Protein AF-A0A6M3L1K7-F1 (afdb_monomer)

Mean predicted aligned error: 6.82 Å

Secondary structure (DSSP, 8-state):
----GGGS-HHHHHHHHHHHHS--BPB--STTS-TTEEE-TTT--EEESSB--HHHHHHHHHHHHHHH---

Radius of gyration: 14.36 Å; Cα contacts (8 Å, |Δi|>4): 101; chains: 1; bounding box: 39×16×34 Å

Structure (mmCIF, N/CA/C/O backbone):
data_AF-A0A6M3L1K7-F1
#
_entry.id   AF-A0A6M3L1K7-F1
#
loop_
_atom_site.group_PDB
_atom_site.id
_atom_site.type_symbol
_atom_site.label_atom_id
_atom_site.label_alt_id
_atom_site.label_comp_id
_atom_site.label_asym_id
_atom_site.label_entity_id
_atom_site.label_seq_id
_atom_site.pdbx_PDB_ins_code
_atom_site.Cartn_x
_atom_site.Cartn_y
_atom_site.Cartn_z
_atom_site.occupancy
_atom_site.B_iso_or_equiv
_atom_site.auth_seq_id
_atom_site.auth_comp_id
_atom_site.auth_asym_id
_atom_site.auth_atom_id
_atom_site.pdbx_PDB_model_num
ATOM 1 N N . MET A 1 1 ? -23.425 -2.220 -1.488 1.00 55.69 1 MET A N 1
ATOM 2 C CA . MET A 1 1 ? -22.333 -2.528 -0.538 1.00 55.69 1 MET A CA 1
ATOM 3 C C . MET A 1 1 ? -22.105 -1.307 0.339 1.00 55.69 1 MET A C 1
ATOM 5 O O . MET A 1 1 ? -21.914 -0.231 -0.214 1.00 55.69 1 MET A O 1
ATOM 9 N N . ARG A 1 2 ? -22.218 -1.430 1.669 1.00 67.56 2 ARG A N 1
ATOM 10 C CA . ARG A 1 2 ? -21.888 -0.341 2.604 1.00 67.56 2 ARG A CA 1
ATOM 11 C C . ARG A 1 2 ? -20.452 -0.545 3.079 1.00 67.56 2 ARG A C 1
ATOM 13 O O . ARG A 1 2 ? -20.135 -1.619 3.565 1.00 67.56 2 ARG A O 1
ATOM 20 N N . LEU A 1 3 ? -19.615 0.473 2.910 1.00 80.44 3 LEU A N 1
ATOM 21 C CA . LEU A 1 3 ? -18.252 0.487 3.434 1.00 80.44 3 LEU A CA 1
ATOM 22 C C . LEU A 1 3 ? -18.306 0.896 4.908 1.00 80.44 3 LEU A C 1
ATOM 24 O O . LEU A 1 3 ? -18.775 1.994 5.218 1.00 80.44 3 LEU A O 1
ATOM 28 N N . ASN A 1 4 ? -17.839 0.031 5.806 1.00 86.12 4 ASN A N 1
ATOM 29 C CA . ASN A 1 4 ? -17.762 0.325 7.229 1.00 86.12 4 ASN A CA 1
ATOM 30 C C . ASN A 1 4 ? -16.343 0.753 7.614 1.00 86.12 4 ASN A C 1
ATOM 32 O O . ASN A 1 4 ? -15.470 -0.057 7.920 1.00 86.12 4 ASN A O 1
ATOM 36 N N . TRP A 1 5 ? -16.116 2.064 7.630 1.00 83.69 5 TRP A N 1
ATOM 37 C CA . TRP A 1 5 ? -14.822 2.626 8.009 1.00 83.69 5 TRP A CA 1
ATOM 38 C C . TRP A 1 5 ? -14.456 2.345 9.471 1.00 83.69 5 TRP A C 1
ATOM 40 O O . TRP A 1 5 ? -13.268 2.335 9.793 1.00 83.69 5 TRP A O 1
ATOM 50 N N . ASN A 1 6 ? -15.426 2.078 10.356 1.00 86.88 6 ASN A N 1
ATOM 51 C CA . ASN A 1 6 ? -15.171 1.786 11.774 1.00 86.88 6 ASN A CA 1
ATOM 52 C C . ASN A 1 6 ? -14.390 0.487 11.997 1.00 86.88 6 ASN A C 1
ATOM 54 O O . ASN A 1 6 ? -13.755 0.355 13.037 1.00 86.88 6 ASN A O 1
ATOM 58 N N . ASN A 1 7 ? -14.351 -0.402 11.005 1.00 87.31 7 ASN A N 1
ATOM 59 C CA . ASN A 1 7 ? -13.596 -1.651 11.083 1.00 87.31 7 ASN A CA 1
ATOM 60 C C . ASN A 1 7 ? -12.085 -1.467 10.900 1.00 87.31 7 ASN A C 1
ATOM 62 O O . ASN A 1 7 ? -11.323 -2.393 11.169 1.00 87.31 7 ASN A O 1
ATOM 66 N N . LEU A 1 8 ? -11.645 -0.306 10.405 1.00 88.12 8 LEU A N 1
ATOM 67 C CA . LEU A 1 8 ? -10.229 -0.005 10.207 1.00 88.12 8 LEU A CA 1
ATOM 68 C C . LEU A 1 8 ? -9.740 0.943 11.292 1.00 88.12 8 LEU A C 1
ATOM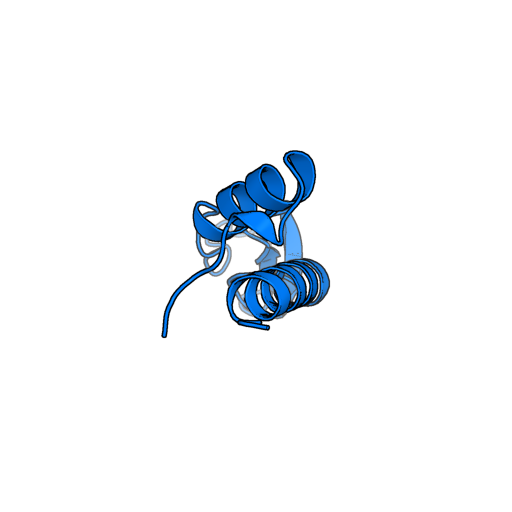 70 O O . LEU A 1 8 ? -10.361 1.978 11.569 1.00 88.12 8 LEU A O 1
ATOM 74 N N . THR A 1 9 ? -8.565 0.631 11.828 1.00 92.19 9 THR A N 1
ATOM 75 C CA . THR A 1 9 ? -7.796 1.542 12.675 1.00 92.19 9 THR A CA 1
ATOM 76 C C . THR A 1 9 ? -7.339 2.775 11.889 1.00 92.19 9 THR A C 1
ATOM 78 O O . THR A 1 9 ? -7.355 2.808 10.658 1.00 92.19 9 THR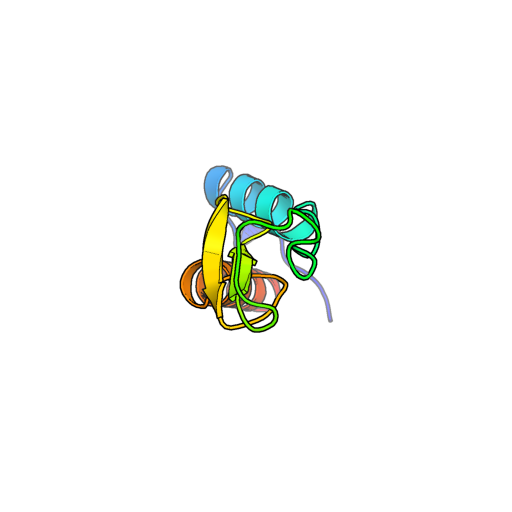 A O 1
ATOM 81 N N . LYS A 1 10 ? -6.912 3.829 12.595 1.00 90.19 10 LYS A N 1
ATOM 82 C CA . LYS A 1 10 ? -6.439 5.070 11.958 1.00 90.19 10 LYS A CA 1
ATOM 83 C C . LYS A 1 10 ? -5.281 4.819 10.981 1.00 90.19 10 LYS A C 1
ATOM 85 O O . LYS A 1 10 ? -5.262 5.422 9.911 1.00 90.19 10 LYS A O 1
ATOM 90 N N . ASP A 1 11 ? -4.362 3.931 11.347 1.00 91.12 11 ASP A N 1
ATOM 91 C CA . ASP A 1 11 ? -3.204 3.571 10.526 1.00 91.12 11 ASP A CA 1
ATOM 92 C C . ASP A 1 11 ? -3.620 2.783 9.275 1.00 91.12 11 ASP A C 1
ATOM 94 O O . ASP A 1 11 ? -3.272 3.139 8.152 1.00 91.12 11 ASP A O 1
ATOM 98 N N . GLU A 1 12 ? -4.505 1.800 9.441 1.00 91.56 12 GLU A N 1
ATOM 99 C CA . GLU A 1 12 ? -5.071 1.025 8.334 1.00 91.56 12 GLU A CA 1
ATOM 100 C C . GLU A 1 12 ? -5.861 1.891 7.349 1.00 91.56 12 GLU A C 1
ATOM 102 O O . GLU A 1 12 ? -5.773 1.690 6.139 1.00 91.56 12 GLU A O 1
ATOM 107 N N . ARG A 1 13 ? -6.609 2.888 7.840 1.00 91.25 13 ARG A N 1
ATOM 108 C CA . ARG A 1 13 ? -7.297 3.859 6.977 1.00 91.25 13 ARG A CA 1
ATOM 109 C C . ARG A 1 13 ? -6.305 4.700 6.183 1.00 91.25 13 ARG A C 1
ATOM 111 O O . ARG A 1 13 ? -6.520 4.910 4.991 1.00 91.25 13 ARG A O 1
ATOM 118 N N . ALA A 1 14 ? -5.237 5.171 6.828 1.00 90.31 14 ALA A N 1
ATOM 119 C CA . ALA A 1 14 ? -4.190 5.934 6.159 1.00 90.31 14 ALA A CA 1
ATOM 120 C C . ALA A 1 14 ? -3.510 5.089 5.073 1.00 90.31 14 ALA A C 1
ATOM 122 O O . ALA A 1 14 ? -3.359 5.549 3.942 1.00 90.31 14 ALA A O 1
ATOM 123 N N . THR A 1 15 ? -3.196 3.831 5.377 1.00 90.44 15 THR A N 1
ATOM 124 C CA . THR A 1 15 ? -2.615 2.881 4.424 1.00 90.44 15 THR A CA 1
ATOM 125 C C . THR A 1 15 ? -3.569 2.575 3.272 1.00 90.44 15 THR A C 1
ATOM 127 O O . THR A 1 15 ? -3.162 2.634 2.113 1.00 90.44 15 THR A O 1
ATOM 130 N N . TYR A 1 16 ? -4.854 2.346 3.552 1.00 91.06 16 TYR A N 1
ATOM 131 C CA . TYR A 1 16 ? -5.866 2.122 2.520 1.00 91.06 16 TYR A CA 1
ATOM 132 C C . TYR A 1 16 ? -5.985 3.322 1.573 1.00 91.06 16 TYR A C 1
ATOM 134 O O . TYR A 1 16 ? -5.980 3.145 0.356 1.00 91.06 16 TYR A O 1
ATOM 142 N N . MET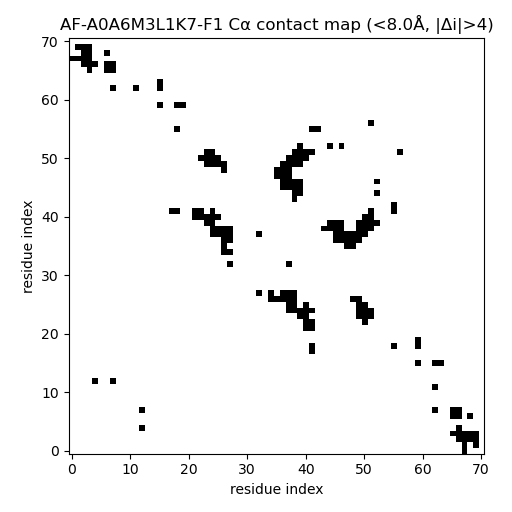 A 1 17 ? -6.031 4.546 2.113 1.00 90.19 17 MET A N 1
ATOM 143 C CA . MET A 1 17 ? -6.061 5.771 1.308 1.00 90.19 17 MET A CA 1
ATOM 144 C C . MET A 1 17 ? -4.777 5.958 0.499 1.00 90.19 17 MET A C 1
ATOM 146 O O . MET A 1 17 ? -4.853 6.272 -0.685 1.00 90.19 17 MET A O 1
ATOM 150 N N . ARG A 1 18 ? -3.606 5.713 1.100 1.00 89.75 18 ARG A N 1
ATOM 151 C CA . ARG A 1 18 ? -2.305 5.773 0.418 1.00 89.75 18 ARG A CA 1
ATOM 152 C C . ARG A 1 18 ? -2.257 4.819 -0.772 1.00 89.75 18 ARG A C 1
ATOM 154 O O . ARG A 1 18 ? -1.829 5.218 -1.849 1.00 89.75 18 ARG A O 1
ATOM 161 N N . LEU A 1 19 ? -2.714 3.580 -0.586 1.00 89.38 19 LEU A N 1
ATOM 162 C CA . LEU A 1 19 ? -2.810 2.596 -1.661 1.00 89.38 19 LEU A CA 1
ATOM 163 C C . LEU A 1 19 ? -3.799 3.081 -2.722 1.00 89.38 19 LEU A C 1
ATOM 165 O O . LEU A 1 19 ? -3.430 3.170 -3.883 1.00 89.38 19 LEU A O 1
ATOM 169 N N . GLN A 1 20 ? -5.006 3.503 -2.347 1.00 87.62 20 GLN A N 1
ATOM 170 C CA . GLN A 1 20 ? -6.025 3.921 -3.314 1.00 87.62 20 GLN A CA 1
ATOM 171 C C . GLN A 1 20 ? -5.638 5.169 -4.132 1.00 87.62 20 GLN A C 1
ATOM 173 O O . GLN A 1 20 ? -6.022 5.274 -5.294 1.00 87.62 20 GLN A O 1
ATOM 178 N N . MET A 1 21 ? -4.888 6.101 -3.538 1.00 85.88 21 MET A N 1
ATOM 179 C CA . MET A 1 21 ? -4.384 7.312 -4.199 1.00 85.88 21 MET A CA 1
ATOM 180 C C . MET A 1 21 ? -3.054 7.100 -4.922 1.00 85.88 21 MET A C 1
ATOM 182 O O . MET A 1 21 ? -2.599 8.001 -5.627 1.00 85.88 21 MET A O 1
ATOM 186 N N . SER A 1 22 ? -2.407 5.947 -4.735 1.00 83.50 22 SER A N 1
ATOM 187 C CA . SER A 1 22 ? -1.148 5.676 -5.413 1.00 83.50 22 SER A CA 1
ATOM 188 C C . SER A 1 22 ? -1.362 5.666 -6.930 1.00 83.50 22 SER A C 1
ATOM 190 O O . SER A 1 22 ? -2.393 5.169 -7.404 1.00 83.50 22 SER A O 1
ATOM 192 N N . PRO A 1 23 ? -0.423 6.227 -7.711 1.00 72.38 23 PRO A N 1
ATOM 193 C CA . PRO A 1 23 ? -0.500 6.126 -9.157 1.00 72.38 23 PRO A CA 1
ATOM 194 C C . PRO A 1 23 ? -0.599 4.645 -9.524 1.00 72.38 23 PRO A C 1
ATOM 196 O O . PRO A 1 23 ? 0.102 3.810 -8.956 1.00 72.38 23 PRO A O 1
ATOM 199 N N . GLN A 1 24 ? -1.474 4.291 -10.464 1.00 63.25 24 GLN A N 1
ATOM 200 C CA . GLN A 1 24 ? -1.390 2.970 -11.079 1.00 63.25 24 GLN A CA 1
ATOM 201 C C . GLN A 1 24 ? -0.060 2.959 -11.829 1.00 63.25 24 GLN A C 1
ATOM 203 O O . GLN A 1 24 ? 0.050 3.601 -12.871 1.00 63.25 24 GLN A O 1
ATOM 208 N N . GLY A 1 25 ? 0.968 2.347 -11.227 1.00 55.44 25 GLY A N 1
ATOM 209 C CA . GLY A 1 25 ? 2.323 2.321 -11.770 1.00 55.44 25 GLY A CA 1
ATOM 210 C C . GLY A 1 25 ? 2.256 1.912 -13.233 1.00 55.44 25 GLY A C 1
ATOM 211 O O . GLY A 1 25 ? 1.715 0.856 -13.549 1.00 55.44 25 GLY A O 1
ATOM 212 N N . GLY A 1 26 ? 2.686 2.787 -14.135 1.00 55.56 26 GLY A N 1
ATOM 213 C CA . GLY A 1 26 ? 2.731 2.465 -15.555 1.00 55.56 26 GLY A CA 1
ATOM 214 C C . GLY A 1 26 ? 3.861 1.482 -15.834 1.00 55.56 26 GLY A C 1
ATOM 215 O O . GLY A 1 26 ? 4.755 1.304 -15.009 1.00 55.56 26 GLY A O 1
ATOM 216 N N . TYR A 1 27 ? 3.852 0.876 -17.022 1.00 54.84 27 TYR A N 1
ATOM 217 C CA . TYR A 1 27 ? 5.097 0.351 -17.575 1.00 54.84 27 TYR A CA 1
ATOM 218 C C . TYR A 1 27 ? 6.122 1.472 -17.555 1.00 54.84 27 TYR A C 1
ATOM 220 O O . TYR A 1 27 ? 5.816 2.594 -17.986 1.00 54.84 27 TYR A O 1
ATOM 228 N N . ASP A 1 28 ? 7.296 1.174 -17.017 1.00 52.88 28 ASP A N 1
ATOM 229 C CA . ASP A 1 28 ? 8.341 2.165 -16.919 1.00 52.88 28 ASP A CA 1
ATOM 230 C C . ASP A 1 28 ? 8.676 2.640 -18.340 1.00 52.88 28 ASP A C 1
ATOM 232 O O . ASP A 1 28 ? 9.067 1.871 -19.218 1.00 52.88 28 ASP A O 1
ATOM 236 N N . ARG A 1 29 ? 8.405 3.921 -18.609 1.00 52.91 29 ARG A N 1
ATOM 237 C CA . ARG A 1 29 ? 8.874 4.593 -19.829 1.00 52.91 29 ARG A CA 1
ATOM 238 C C . ARG A 1 29 ? 10.305 5.094 -19.655 1.00 52.91 29 ARG A C 1
ATOM 240 O O . ARG A 1 29 ? 10.871 5.622 -20.613 1.00 52.91 29 ARG A O 1
ATOM 247 N N . SER A 1 30 ? 10.876 4.963 -18.457 1.00 55.41 30 SER A N 1
ATOM 248 C CA . SER A 1 30 ? 12.301 5.158 -18.249 1.00 55.41 30 SER A CA 1
ATOM 249 C C . SER A 1 30 ? 13.012 4.029 -18.990 1.00 55.41 30 SER A C 1
ATOM 251 O O . SER A 1 30 ? 12.745 2.852 -18.779 1.00 55.41 30 SER A O 1
ATOM 253 N N . GLY A 1 31 ? 13.889 4.365 -19.933 1.00 59.78 31 GLY A N 1
ATOM 254 C CA . GLY A 1 31 ? 14.545 3.394 -20.823 1.00 59.78 31 GLY A CA 1
ATOM 255 C C . GLY A 1 31 ? 15.503 2.408 -20.135 1.00 59.78 31 GLY A C 1
ATOM 256 O O . GLY A 1 31 ? 16.357 1.840 -20.809 1.00 59.78 31 GLY A O 1
ATOM 257 N N . TYR A 1 32 ? 15.399 2.241 -18.815 1.00 67.12 32 TYR A N 1
ATOM 258 C CA . TYR A 1 32 ? 16.279 1.447 -17.963 1.00 67.12 32 TYR A CA 1
ATOM 259 C C . TYR A 1 32 ? 15.668 0.112 -17.525 1.00 67.12 32 TYR A C 1
ATOM 261 O O . TYR A 1 32 ? 16.425 -0.800 -17.189 1.00 67.12 32 TYR A O 1
ATOM 269 N N . LEU A 1 33 ? 14.340 -0.039 -17.550 1.00 67.12 33 LEU A N 1
ATOM 270 C CA . LEU A 1 33 ? 13.683 -1.307 -17.237 1.00 67.12 33 LEU A CA 1
ATOM 271 C C . LEU A 1 33 ? 13.256 -2.052 -18.516 1.00 67.12 33 LEU A C 1
ATOM 273 O O . LEU A 1 33 ? 12.836 -1.429 -19.496 1.00 67.12 33 LEU A O 1
ATOM 277 N N . PRO A 1 34 ? 13.363 -3.396 -18.540 1.00 71.62 34 PRO A N 1
ATOM 278 C CA . PRO A 1 34 ? 12.764 -4.208 -19.594 1.00 71.62 34 PRO A CA 1
ATOM 279 C C . PRO A 1 34 ? 11.274 -3.887 -19.744 1.00 71.62 34 PRO A C 1
ATOM 281 O O . PRO A 1 34 ? 10.614 -3.580 -18.759 1.00 71.62 34 PRO A O 1
ATOM 284 N N . ARG A 1 35 ? 10.717 -4.025 -20.955 1.00 72.44 35 ARG A N 1
ATOM 285 C CA . ARG A 1 35 ? 9.300 -3.700 -21.229 1.00 72.44 35 ARG A CA 1
ATOM 286 C C . ARG A 1 35 ? 8.300 -4.458 -20.352 1.00 72.44 35 ARG A C 1
ATOM 288 O O . ARG A 1 35 ? 7.185 -3.985 -20.170 1.00 72.44 35 ARG A O 1
ATOM 295 N N . ASP A 1 36 ? 8.703 -5.612 -19.830 1.00 76.50 36 ASP A N 1
ATOM 296 C CA . ASP A 1 36 ? 7.879 -6.465 -18.974 1.00 76.50 36 ASP A CA 1
ATOM 297 C C . ASP A 1 36 ? 8.029 -6.136 -17.479 1.00 76.50 36 ASP A C 1
ATOM 299 O O . ASP A 1 36 ? 7.370 -6.754 -16.645 1.00 76.50 36 ASP A O 1
ATOM 303 N N . CYS A 1 37 ? 8.881 -5.170 -17.132 1.00 75.44 37 CYS A N 1
ATOM 304 C CA . CYS A 1 37 ? 9.123 -4.708 -15.773 1.00 75.44 37 CYS A CA 1
ATOM 305 C C . CYS A 1 37 ? 8.594 -3.282 -15.585 1.00 75.44 37 CYS A C 1
ATOM 307 O O . CYS A 1 37 ? 8.694 -2.427 -16.465 1.00 75.44 37 CYS A O 1
ATOM 309 N N . GLY A 1 38 ? 8.067 -3.017 -14.399 1.00 81.50 38 GLY A N 1
ATOM 310 C CA . GLY A 1 38 ? 7.637 -1.697 -13.967 1.00 81.50 38 GLY A CA 1
ATOM 311 C C . GLY A 1 38 ? 7.872 -1.523 -12.476 1.00 81.50 38 GLY A C 1
ATOM 312 O O . GLY A 1 38 ? 8.349 -2.426 -11.787 1.00 81.50 38 GLY A O 1
ATOM 313 N N . GLU A 1 39 ? 7.528 -0.353 -11.964 1.00 85.56 39 GLU A N 1
ATOM 314 C CA . GLU A 1 39 ? 7.606 -0.065 -10.538 1.00 85.56 39 GLU A CA 1
ATOM 315 C C . GLU A 1 39 ? 6.210 -0.116 -9.920 1.00 85.56 39 GLU A C 1
ATOM 317 O O . GLU A 1 39 ? 5.218 0.342 -10.497 1.00 85.56 39 GLU A O 1
ATOM 322 N N . CYS A 1 40 ? 6.123 -0.667 -8.713 1.00 87.50 40 CYS A N 1
ATOM 323 C CA . CYS A 1 40 ? 4.900 -0.626 -7.934 1.0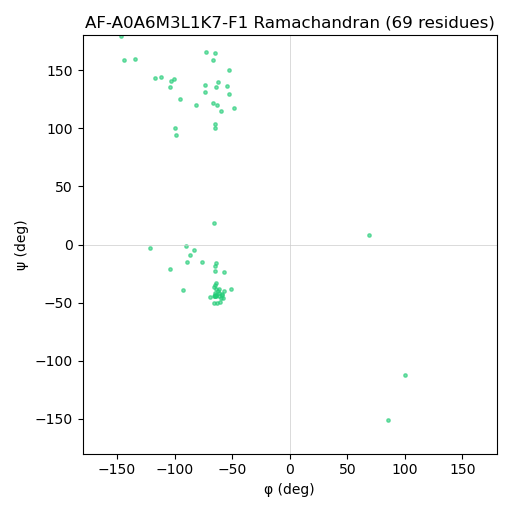0 87.50 40 CYS A CA 1
ATOM 324 C C . CYS A 1 40 ? 4.561 0.830 -7.617 1.00 87.50 40 CYS A C 1
ATOM 326 O O . CYS A 1 40 ? 5.296 1.497 -6.892 1.00 87.50 40 CYS A O 1
ATOM 328 N N . GLY A 1 41 ? 3.403 1.305 -8.062 1.00 84.31 41 GLY A N 1
ATOM 329 C CA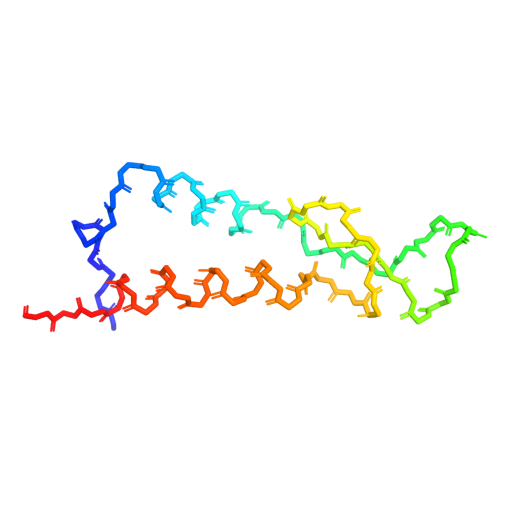 . GLY A 1 41 ? 3.001 2.693 -7.848 1.00 84.31 41 GLY A CA 1
ATOM 330 C C . GLY A 1 41 ? 2.796 3.077 -6.378 1.00 84.31 41 GLY A C 1
ATOM 331 O O . GLY A 1 41 ? 2.792 4.259 -6.045 1.00 84.31 41 GLY A O 1
ATOM 332 N N . ALA A 1 42 ? 2.677 2.094 -5.478 1.00 87.75 42 ALA A N 1
ATOM 333 C CA . ALA A 1 42 ? 2.527 2.324 -4.046 1.00 87.75 42 ALA A CA 1
ATOM 334 C C . ALA A 1 42 ? 3.849 2.331 -3.263 1.00 87.75 42 ALA A C 1
ATOM 336 O O . ALA A 1 42 ? 3.977 3.098 -2.311 1.00 87.75 42 ALA A O 1
ATOM 337 N N . CYS A 1 43 ? 4.807 1.458 -3.580 1.00 87.94 43 CYS A N 1
ATOM 338 C CA . CYS A 1 43 ? 6.049 1.322 -2.801 1.00 87.94 43 CYS A CA 1
ATOM 339 C C . CYS A 1 43 ? 7.332 1.556 -3.608 1.00 87.94 43 CYS A C 1
ATOM 341 O O . CYS A 1 43 ? 8.413 1.501 -3.030 1.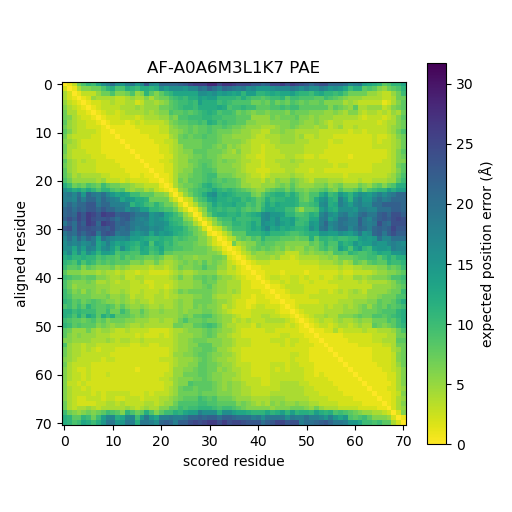00 87.94 43 CYS A O 1
ATOM 343 N N . GLY A 1 44 ? 7.227 1.789 -4.918 1.00 84.25 44 GLY A N 1
ATOM 344 C CA . GLY A 1 44 ? 8.363 1.994 -5.820 1.00 84.25 44 GLY A CA 1
ATOM 345 C C . GLY A 1 44 ? 9.218 0.748 -6.047 1.00 84.25 44 GLY A C 1
ATOM 346 O O . GLY A 1 44 ? 10.295 0.839 -6.616 1.00 84.25 44 GLY A O 1
ATOM 347 N N . GLN A 1 45 ? 8.791 -0.427 -5.574 1.00 86.25 45 GLN A N 1
ATOM 348 C CA . GLN A 1 45 ? 9.560 -1.653 -5.776 1.00 86.25 45 GLN A CA 1
ATOM 349 C C . GLN A 1 45 ? 9.448 -2.130 -7.227 1.00 86.25 45 GLN A C 1
ATOM 351 O O . GLN A 1 45 ? 8.332 -2.146 -7.760 1.00 86.25 45 GLN A O 1
ATOM 356 N N . PRO A 1 46 ? 10.555 -2.578 -7.843 1.00 84.50 46 PRO A N 1
ATOM 357 C CA . PRO A 1 46 ? 10.512 -3.176 -9.164 1.00 84.50 46 PRO A CA 1
ATOM 358 C C . PRO A 1 46 ? 9.693 -4.469 -9.123 1.00 84.50 46 PRO A C 1
ATOM 360 O O . PRO A 1 46 ? 9.820 -5.294 -8.216 1.00 84.50 46 PRO A O 1
ATOM 363 N N . MET A 1 47 ? 8.833 -4.637 -10.115 1.00 84.81 47 MET A N 1
ATOM 364 C CA . MET A 1 47 ? 7.942 -5.777 -10.269 1.00 84.81 47 MET A CA 1
ATOM 365 C C . MET A 1 47 ? 7.790 -6.127 -11.747 1.00 84.81 47 MET A C 1
ATOM 367 O O . MET A 1 47 ? 8.006 -5.299 -12.629 1.00 84.81 47 MET A O 1
ATOM 371 N N . LEU A 1 48 ? 7.383 -7.363 -12.018 1.00 83.12 48 LEU A N 1
ATOM 372 C CA . LEU A 1 48 ? 6.925 -7.741 -13.351 1.00 83.12 48 LEU A CA 1
ATOM 373 C C . LEU A 1 48 ? 5.531 -7.145 -13.592 1.00 83.12 48 LEU A C 1
ATOM 375 O O . LEU A 1 48 ? 4.638 -7.290 -12.755 1.00 83.12 48 LEU A O 1
ATOM 379 N N . GLY A 1 49 ? 5.344 -6.496 -14.738 1.00 79.94 49 GLY A N 1
ATOM 380 C CA . GLY A 1 49 ? 4.103 -5.835 -15.129 1.00 79.94 49 GLY A CA 1
ATOM 381 C C . GLY A 1 49 ? 3.959 -4.407 -14.597 1.00 79.94 49 GLY A C 1
ATOM 382 O O . GLY A 1 49 ? 4.936 -3.687 -14.413 1.00 79.94 49 GLY A O 1
ATOM 383 N N . CYS A 1 50 ? 2.712 -3.987 -14.382 1.00 81.44 50 CYS A N 1
ATOM 384 C CA . CYS A 1 50 ? 2.338 -2.620 -14.016 1.00 81.44 50 CYS A CA 1
ATOM 385 C C . CYS A 1 50 ? 1.319 -2.598 -12.858 1.00 81.44 50 CYS A C 1
ATOM 387 O O . CYS A 1 50 ? 0.613 -3.579 -12.618 1.00 81.44 50 CYS A O 1
ATOM 389 N N . GLY A 1 51 ? 1.202 -1.469 -12.159 1.00 84.56 51 GLY A N 1
ATOM 390 C CA . GLY A 1 51 ? 0.225 -1.244 -11.094 1.00 84.56 51 GLY A CA 1
ATOM 391 C C . GLY A 1 51 ? 0.815 -1.410 -9.697 1.00 84.56 51 GLY A C 1
ATOM 392 O O . GLY A 1 51 ? 1.609 -0.578 -9.254 1.00 84.56 51 GLY A O 1
ATOM 393 N N . TRP A 1 52 ? 0.383 -2.450 -8.980 1.00 88.62 52 TRP A N 1
ATOM 394 C CA . TRP A 1 52 ? 0.840 -2.759 -7.622 1.00 88.62 52 TRP A CA 1
ATOM 395 C C . TRP A 1 52 ? 1.544 -4.104 -7.570 1.00 88.62 52 TRP A C 1
ATOM 397 O O . TRP A 1 52 ? 1.106 -5.069 -8.195 1.00 88.62 52 TRP A O 1
ATOM 407 N N . CYS A 1 53 ? 2.587 -4.187 -6.747 1.00 89.62 53 CYS A N 1
ATOM 408 C CA . CYS A 1 53 ? 3.206 -5.465 -6.438 1.00 89.62 53 CYS A CA 1
ATOM 409 C C . CYS A 1 53 ? 2.230 -6.344 -5.645 1.00 89.62 53 CYS A C 1
ATOM 411 O O . CYS A 1 53 ? 1.309 -5.844 -4.987 1.00 89.62 53 CYS A O 1
ATOM 413 N N . SER A 1 54 ? 2.466 -7.657 -5.660 1.00 89.75 54 SER A N 1
ATOM 414 C CA . SER A 1 54 ? 1.621 -8.641 -4.973 1.00 89.75 54 SER A CA 1
ATOM 415 C C . SER A 1 54 ? 1.378 -8.282 -3.506 1.00 89.75 54 SER A C 1
ATOM 417 O O . SER A 1 54 ? 0.256 -8.416 -3.027 1.00 89.75 54 SER A O 1
ATOM 419 N N . SER A 1 55 ? 2.392 -7.753 -2.817 1.00 91.56 55 SER A N 1
ATOM 420 C CA . SER A 1 55 ? 2.290 -7.338 -1.416 1.00 91.56 55 SER A CA 1
ATOM 421 C C . SER A 1 55 ? 1.334 -6.157 -1.223 1.00 91.56 55 SER A C 1
ATOM 423 O O . SER A 1 55 ? 0.420 -6.244 -0.409 1.00 91.56 55 SER A O 1
ATOM 425 N N . CYS A 1 56 ? 1.487 -5.076 -1.998 1.00 91.06 56 CYS A N 1
ATOM 426 C CA . CYS A 1 56 ? 0.606 -3.905 -1.903 1.00 91.06 56 CYS A CA 1
ATOM 427 C C . CYS A 1 56 ? -0.830 -4.234 -2.327 1.00 91.06 56 CYS A C 1
ATOM 429 O O . CYS A 1 56 ? -1.784 -3.752 -1.718 1.00 91.06 56 CYS A O 1
ATOM 431 N N . TYR A 1 57 ? -0.993 -5.095 -3.334 1.00 90.00 57 TYR A N 1
ATOM 432 C CA . TYR A 1 57 ? -2.307 -5.586 -3.734 1.00 90.00 57 TYR A CA 1
ATOM 433 C C . TYR A 1 57 ?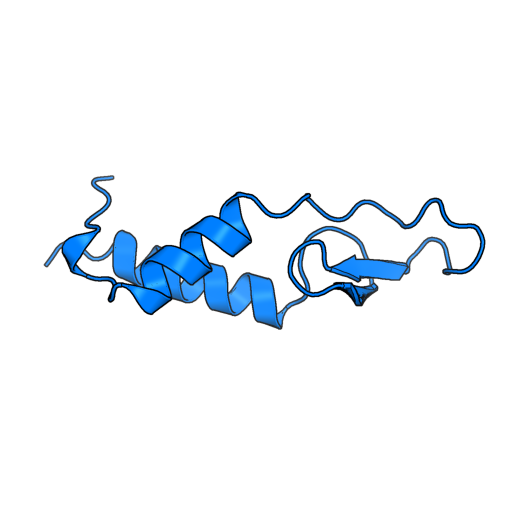 -2.967 -6.427 -2.638 1.00 90.00 57 TYR A C 1
ATOM 435 O O . TYR A 1 57 ? -4.149 -6.245 -2.341 1.00 90.00 57 TYR A O 1
ATOM 443 N N . GLN A 1 58 ? -2.213 -7.329 -2.010 1.00 93.19 58 GLN A N 1
ATOM 444 C CA . GLN A 1 58 ? -2.714 -8.166 -0.928 1.00 93.19 58 GLN A CA 1
ATOM 445 C C . GLN A 1 58 ? -3.086 -7.335 0.306 1.00 93.19 58 GLN A C 1
ATOM 447 O O . GLN A 1 58 ? -4.145 -7.567 0.888 1.00 93.19 58 GLN A O 1
ATOM 452 N N . GLU A 1 59 ? -2.273 -6.341 0.662 1.00 93.19 59 GLU A N 1
ATOM 453 C CA . GLU A 1 59 ? -2.556 -5.398 1.747 1.00 93.19 59 GLU A CA 1
ATOM 454 C C . GLU A 1 59 ? -3.847 -4.614 1.478 1.00 93.19 59 GLU A C 1
ATOM 456 O O . GLU A 1 59 ? -4.763 -4.616 2.302 1.00 93.19 59 GLU A O 1
ATOM 461 N N . TRP A 1 60 ? -3.991 -4.038 0.279 1.00 92.19 60 TRP A N 1
ATOM 462 C CA . TRP A 1 60 ? -5.227 -3.360 -0.113 1.00 92.19 60 TRP A CA 1
ATOM 463 C C . TRP A 1 60 ? -6.437 -4.297 -0.055 1.00 92.19 60 TRP A C 1
ATOM 465 O O . TRP A 1 60 ? -7.487 -3.914 0.459 1.00 92.19 60 TRP A O 1
ATOM 475 N N . LYS A 1 61 ? -6.296 -5.536 -0.542 1.00 92.44 61 LYS A N 1
ATOM 476 C CA . LYS A 1 61 ? -7.373 -6.533 -0.533 1.00 92.44 61 LYS A CA 1
ATOM 477 C C . LYS A 1 61 ? -7.816 -6.871 0.892 1.00 92.44 61 LYS A C 1
ATOM 479 O O . LYS A 1 61 ? -9.013 -6.971 1.136 1.00 92.44 61 LYS A O 1
ATOM 484 N N . GLN A 1 62 ? -6.881 -7.022 1.829 1.00 93.00 62 GLN A N 1
ATOM 485 C CA . GLN A 1 62 ? -7.198 -7.286 3.237 1.00 93.00 62 GLN A CA 1
ATOM 486 C C . GLN A 1 62 ? -7.923 -6.105 3.889 1.00 93.00 62 GLN A C 1
ATOM 488 O O . GLN A 1 62 ? -8.922 -6.297 4.579 1.00 93.00 62 GLN A O 1
ATOM 493 N N . LEU A 1 63 ? -7.453 -4.882 3.645 1.00 91.81 63 LEU A N 1
ATOM 494 C CA . LEU A 1 63 ? -8.089 -3.665 4.152 1.00 91.81 63 LEU A CA 1
ATOM 495 C C . LEU A 1 63 ? -9.490 -3.473 3.564 1.00 91.81 63 LEU A C 1
ATOM 497 O O . LEU A 1 63 ? -10.419 -3.092 4.275 1.00 91.81 63 LEU A O 1
ATOM 501 N N . ARG A 1 64 ? -9.655 -3.795 2.281 1.00 90.38 64 ARG A N 1
ATOM 502 C CA . ARG A 1 64 ? -10.943 -3.779 1.597 1.00 90.38 64 ARG A CA 1
ATOM 503 C C . ARG A 1 64 ? -11.914 -4.819 2.164 1.00 90.38 64 ARG A C 1
ATOM 505 O O . ARG A 1 64 ? -13.059 -4.474 2.428 1.00 90.38 64 ARG A O 1
ATOM 512 N N . ASP A 1 65 ? -11.460 -6.047 2.408 1.00 91.19 65 ASP A N 1
ATOM 513 C CA . ASP A 1 65 ? -12.277 -7.097 3.035 1.00 91.19 65 ASP A CA 1
ATOM 514 C C . ASP A 1 65 ? -12.773 -6.663 4.424 1.00 91.19 65 ASP A C 1
ATOM 516 O O . ASP A 1 65 ? -13.953 -6.799 4.739 1.00 91.19 65 ASP A O 1
ATOM 520 N N . LYS A 1 66 ? -11.902 -6.035 5.227 1.00 89.69 66 LYS A N 1
ATOM 521 C CA . LYS A 1 66 ? -12.292 -5.444 6.519 1.00 89.69 66 LYS A CA 1
ATOM 522 C C . LYS A 1 66 ? -13.323 -4.322 6.365 1.00 89.69 66 LYS A C 1
ATOM 524 O O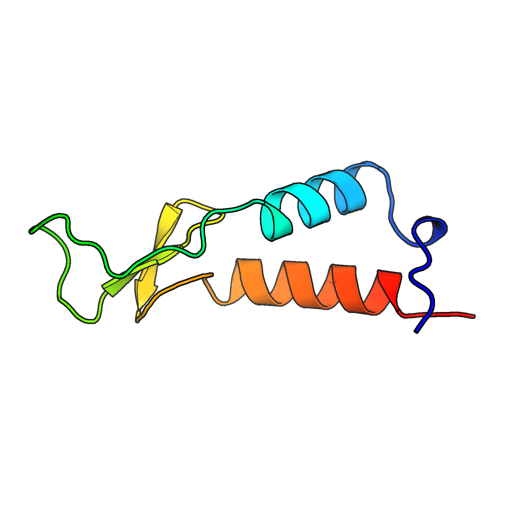 . LYS A 1 66 ? -14.247 -4.240 7.168 1.00 89.69 66 LYS A O 1
ATOM 529 N N . LEU A 1 67 ? -13.184 -3.476 5.344 1.00 88.31 67 LEU A N 1
ATOM 530 C CA . LEU A 1 67 ? -14.134 -2.403 5.015 1.00 88.31 67 LEU A CA 1
ATOM 531 C C . LEU A 1 67 ? -15.506 -2.940 4.583 1.00 88.31 67 LEU A C 1
ATOM 533 O O . LEU A 1 67 ? -16.520 -2.296 4.846 1.00 88.31 67 LEU A O 1
ATOM 537 N N . GLU A 1 68 ? -15.538 -4.078 3.890 1.00 87.69 68 GLU A N 1
ATOM 538 C CA . GLU A 1 68 ? -16.758 -4.684 3.344 1.00 87.69 68 GLU A CA 1
ATOM 539 C C . GLU A 1 68 ? -17.447 -5.648 4.329 1.00 87.69 68 GLU A C 1
ATOM 541 O O . GLU A 1 68 ? -18.628 -5.950 4.143 1.00 87.69 68 GLU A O 1
ATOM 546 N N . LYS A 1 69 ? -16.766 -6.085 5.399 1.00 78.38 69 LYS A N 1
ATOM 547 C CA . LYS A 1 69 ? -17.381 -6.843 6.499 1.00 78.38 69 LYS A CA 1
ATOM 548 C C . LYS A 1 69 ? -18.398 -5.983 7.246 1.00 78.38 69 LYS A C 1
ATOM 550 O O . LYS A 1 69 ? -18.054 -5.114 8.040 1.00 78.38 69 LYS A O 1
ATOM 555 N N . VAL A 1 70 ? -19.672 -6.233 6.987 1.00 62.19 70 VAL A N 1
ATOM 556 C CA . VAL A 1 70 ? -20.774 -5.718 7.797 1.00 62.19 70 VAL A CA 1
ATOM 557 C C . VAL A 1 70 ? -21.194 -6.863 8.708 1.00 62.19 70 VAL A C 1
ATOM 55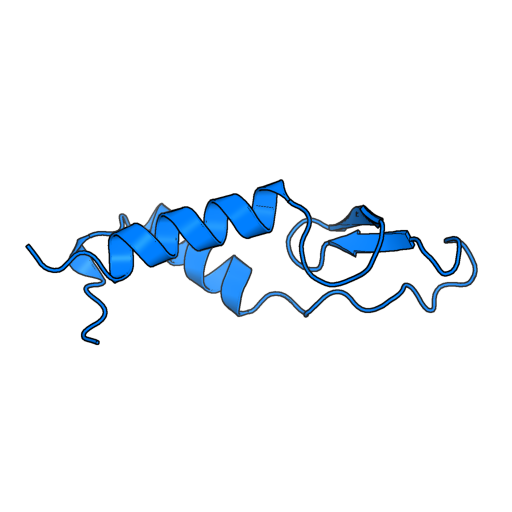9 O O . VAL A 1 70 ? -21.839 -7.799 8.240 1.00 62.19 70 VAL A O 1
ATOM 562 N N . GLU A 1 71 ? -20.736 -6.823 9.957 1.00 58.22 71 GLU A N 1
ATOM 563 C CA . GLU A 1 71 ? -21.319 -7.615 11.049 1.00 58.22 71 GLU A CA 1
ATOM 564 C C . GLU A 1 71 ? -22.665 -7.017 11.476 1.00 58.22 71 GLU A C 1
ATOM 566 O O . GLU A 1 71 ? -22.788 -5.766 11.465 1.00 58.22 71 GLU A O 1
#

Organism: NCBI:txid1070528

Sequence (71 aa):
MRLNWNNLTKDERATYMRLQMSPQGGYDRSGYLPRDCGECGACGQPMLGCGWCSSCYQEWKQLRDKLEKVE

Solvent-accessible surface area (backbone atoms only — not comparable to full-atom values): 4044 Å² total; per-residue (Å²): 136,70,76,36,68,85,66,45,52,75,67,55,47,51,50,45,50,49,54,72,70,28,55,72,16,50,58,48,82,56,92,82,51,60,87,62,27,12,34,14,33,69,76,65,46,80,35,80,43,56,25,60,39,73,65,59,47,50,51,47,49,53,54,47,51,43,24,56,56,77,129

Foldseek 3Di:
DAFDPVLDDPVLVVLLVLLVPFPFWAQDPPPPDDSQWTAASRPRHIDGHTGHDPVSVVSNVVSRVSRPDDD

pLDDT: mean 81.25, std 12.19, range [52.88, 93.19]